Protein 8B2E (pdb70)

Structure (mmCIF, N/CA/C/O backbone):
data_8B2E
#
_entry.id   8B2E
#
_cell.length_a   61.521
_cell.length_b   61.521
_cell.length_c   85.188
_cell.angle_alpha   90.000
_cell.angle_beta   90.000
_cell.angle_gamma   120.000
#
_symmetry.space_group_name_H-M   'P 31 2 1'
#
loop_
_entity.id
_entity.type
_entity.pdbx_description
1 polymer Muramidase
2 non-polymer 'CADMIUM ION'
3 water water
#
loop_
_atom_site.group_PDB
_atom_site.id
_atom_site.type_symbol
_atom_site.label_atom_id
_atom_site.label_alt_id
_atom_site.label_comp_id
_atom_site.label_asym_id
_atom_site.label_entity_id
_atom_site.label_seq_id
_atom_site.pdbx_PDB_ins_code
_atom_site.Cartn_x
_atom_site.Cartn_y
_atom_site.Cartn_z
_atom_site.occupancy
_atom_site.B_iso_or_equiv
_atom_site.auth_seq_id
_atom_site.auth_comp_id
_atom_site.auth_asym_id
_atom_site.auth_atom_id
_atom_site.pdbx_PDB_model_num
ATOM 1 N N . LEU A 1 3 ? 11.693 29.368 36.475 1.000 33.152 3 LEU A N 1
ATOM 2 C CA . LEU A 1 3 ? 12.376 28.750 35.301 1.000 26.234 3 LEU A CA 1
ATOM 3 C C . LEU A 1 3 ? 13.661 29.503 35.015 1.000 20.464 3 LEU A C 1
ATOM 4 O O . LEU A 1 3 ? 13.744 30.719 35.223 1.000 20.717 3 LEU A O 1
ATOM 9 N N . PRO A 1 4 ? 14.730 28.849 34.520 1.000 22.783 4 PRO A N 1
ATOM 10 C CA . PRO A 1 4 ? 16.014 29.532 34.502 1.000 27.483 4 PRO A CA 1
ATOM 11 C C . PRO A 1 4 ? 16.015 30.757 33.601 1.000 22.296 4 PRO A C 1
ATOM 12 O O . PRO A 1 4 ? 15.517 30.750 32.483 1.000 28.852 4 PRO A O 1
ATOM 16 N N . GLY A 1 5 ? 16.566 31.839 34.137 1.000 20.732 5 GLY A N 1
ATOM 17 C CA . GLY A 1 5 ? 16.691 33.089 33.431 1.000 19.607 5 GLY A CA 1
ATOM 18 C C . GLY A 1 5 ? 15.447 33.952 33.413 1.000 18.018 5 GLY A C 1
ATOM 19 O O . GLY A 1 5 ? 15.524 35.034 32.843 1.000 20.412 5 GLY A O 1
ATOM 20 N N . LEU A 1 6 ? 14.366 33.534 34.069 1.000 16.774 6 LEU A N 1
ATOM 21 C CA . LEU A 1 6 ? 13.101 34.286 34.080 1.000 15.136 6 LEU A CA 1
ATOM 22 C C . LEU A 1 6 ? 12.797 34.806 35.483 1.000 16.294 6 LEU A C 1
ATOM 23 O O . LEU A 1 6 ? 13.168 34.175 36.486 1.000 20.007 6 LEU A O 1
ATOM 28 N N . ASP A 1 7 ? 12.089 35.935 35.561 1.000 14.574 7 ASP A N 1
ATOM 29 C CA . ASP A 1 7 ? 11.524 36.393 36.830 1.000 16.003 7 ASP A CA 1
ATOM 30 C C . ASP A 1 7 ? 10.172 35.695 37.081 1.000 14.007 7 ASP A C 1
ATOM 31 O O . ASP A 1 7 ? 9.697 34.900 36.268 1.000 14.033 7 ASP A O 1
ATOM 36 N N . ALA A 1 8 ? 9.564 35.940 38.240 1.000 13.409 8 ALA A N 1
ATOM 37 C CA . ALA A 1 8 ? 8.355 35.229 38.607 1.000 12.790 8 ALA A CA 1
ATOM 38 C C . ALA A 1 8 ? 7.173 35.565 37.707 1.000 12.220 8 ALA A C 1
ATOM 39 O O . ALA A 1 8 ? 6.307 34.723 37.502 1.000 13.520 8 ALA A O 1
ATOM 41 N N . LEU A 1 9 ? 7.084 36.802 37.201 1.000 11.933 9 LEU A N 1
ATOM 42 C CA . LEU A 1 9 ? 5.976 37.161 36.321 1.000 11.770 9 LEU A CA 1
ATOM 43 C C . LEU A 1 9 ? 6.170 36.476 34.968 1.000 11.673 9 LEU A C 1
ATOM 44 O O . LEU A 1 9 ? 5.259 35.867 34.402 1.000 12.007 9 LEU A O 1
ATOM 49 N N . GLN A 1 10 ? 7.380 36.554 34.410 1.000 11.918 10 GLN A N 1
ATOM 50 C CA . GLN A 1 10 ? 7.674 35.855 33.162 1.000 11.453 10 GLN A CA 1
ATOM 51 C C . GLN A 1 10 ? 7.402 34.368 33.317 1.000 11.483 10 GLN A C 1
ATOM 52 O O . GLN A 1 10 ? 6.912 33.714 32.395 1.000 11.653 10 GLN A O 1
ATOM 58 N N . THR A 1 11 ? 7.747 33.825 34.486 1.000 12.081 11 THR A N 1
ATOM 59 C CA . THR A 1 11 ? 7.562 32.404 34.736 1.000 12.449 11 THR A CA 1
ATOM 60 C C . THR A 1 11 ? 6.104 31.992 34.666 1.000 11.864 11 THR A C 1
ATOM 61 O O . THR A 1 11 ? 5.798 30.949 34.097 1.000 12.345 11 THR A O 1
ATOM 65 N N . ARG A 1 12 ? 5.174 32.759 35.265 1.000 11.724 12 ARG A N 1
ATOM 66 C CA . ARG A 1 12 ? 3.790 32.334 35.205 1.000 11.693 12 ARG A CA 1
ATOM 67 C C . ARG A 1 12 ? 3.319 32.263 33.754 1.000 11.597 12 ARG A C 1
ATOM 68 O O . ARG A 1 12 ? 2.556 31.381 33.371 1.000 12.323 12 ARG A O 1
ATOM 76 N N . ASN A 1 13 ? 3.751 33.215 32.934 1.000 11.059 13 ASN A N 1
ATOM 77 C CA . ASN A 1 13 ? 3.377 33.216 31.530 1.000 11.055 13 ASN A CA 1
ATOM 78 C C . ASN A 1 13 ? 4.032 32.055 30.774 1.000 11.035 13 ASN A C 1
ATOM 79 O O . ASN A 1 13 ? 3.388 31.349 29.989 1.000 11.593 13 ASN A O 1
ATOM 84 N N . ALA A 1 14 ? 5.326 31.827 31.014 1.000 11.217 14 ALA A N 1
ATOM 85 C CA . ALA A 1 14 ? 6.021 30.705 30.376 1.000 10.718 14 ALA A CA 1
ATOM 86 C C . ALA A 1 14 ? 5.394 29.365 30.748 1.000 11.170 14 ALA A C 1
ATOM 87 O O . ALA A 1 14 ? 5.269 28.489 29.891 1.000 11.504 14 ALA A O 1
ATOM 89 N N . LEU A 1 15 ? 5.028 29.184 32.024 1.000 11.401 15 LEU A N 1
ATOM 90 C CA . LEU A 1 15 ? 4.435 27.918 32.425 1.000 12.026 15 LEU A CA 1
ATOM 91 C C . LEU A 1 15 ? 3.132 27.659 31.667 1.000 12.051 15 LEU A C 1
ATOM 92 O O . LEU A 1 15 ? 2.852 26.515 31.275 1.000 12.583 15 LEU A O 1
ATOM 97 N N . ALA A 1 16 ? 2.319 28.693 31.464 1.000 12.199 16 ALA A N 1
ATOM 98 C CA . ALA A 1 16 ? 1.090 28.521 30.705 1.000 12.146 16 ALA A CA 1
ATOM 99 C C . ALA A 1 16 ? 1.375 28.154 29.241 1.000 11.995 16 ALA A C 1
ATOM 100 O O . ALA A 1 16 ? 0.678 27.324 28.650 1.000 12.871 16 ALA A O 1
ATOM 102 N N . ILE A 1 17 ? 2.399 28.772 28.653 1.000 11.286 17 ILE A N 1
ATOM 103 C CA . ILE A 1 17 ? 2.803 28.454 27.288 1.000 11.071 17 ILE A CA 1
ATOM 104 C C . ILE A 1 17 ? 3.285 27.008 27.178 1.000 11.087 17 ILE A C 1
ATOM 105 O O . ILE A 1 17 ? 2.936 26.296 26.238 1.000 11.793 17 ILE A O 1
ATOM 110 N N . ILE A 1 18 ? 4.126 26.592 28.131 1.000 11.284 18 ILE A N 1
ATOM 111 C CA . ILE A 1 18 ? 4.653 25.229 28.144 1.000 11.844 18 ILE A CA 1
ATOM 112 C C . ILE A 1 18 ? 3.520 24.214 28.269 1.000 12.079 18 ILE A C 1
ATOM 113 O O . ILE A 1 18 ? 3.514 23.191 27.579 1.000 12.443 18 ILE A O 1
ATOM 118 N N . ALA A 1 19 ? 2.562 24.486 29.159 1.000 12.307 19 ALA A N 1
ATOM 119 C CA . ALA A 1 19 ? 1.441 23.574 29.304 1.000 13.136 19 ALA A CA 1
ATOM 120 C C . ALA A 1 19 ? 0.636 23.475 28.010 1.000 12.932 19 ALA A C 1
ATOM 121 O O . ALA A 1 19 ? 0.207 22.384 27.614 1.000 13.640 19 ALA A O 1
ATOM 123 N N . GLU A 1 20 ? 0.469 24.602 27.308 1.000 12.382 20 GLU A N 1
ATOM 124 C CA . GLU A 1 20 ? -0.244 24.553 26.030 1.000 11.960 20 GLU A CA 1
ATOM 125 C C . GLU A 1 20 ? 0.567 23.816 24.959 1.000 11.775 20 GLU A C 1
ATOM 126 O O . GLU A 1 20 ? 0.001 23.107 24.127 1.000 13.032 20 GLU A O 1
ATOM 132 N N . ALA A 1 21 ? 1.900 23.946 24.991 1.000 11.623 21 ALA A N 1
ATOM 133 C CA . ALA A 1 21 ? 2.767 23.212 24.077 1.000 11.883 21 ALA A CA 1
ATOM 134 C C . ALA A 1 21 ? 2.591 21.708 24.256 1.000 12.181 21 ALA A C 1
ATOM 135 O O . ALA A 1 21 ? 2.554 20.945 23.284 1.000 13.137 21 ALA A O 1
ATOM 137 N N . LYS A 1 22 ? 2.486 21.265 25.499 1.000 12.751 22 LYS A N 1
ATOM 138 C CA . LYS A 1 22 ? 2.228 19.851 25.782 1.000 13.747 22 LYS A CA 1
ATOM 139 C C . LYS A 1 22 ? 0.857 19.438 25.279 1.000 14.423 22 LYS A C 1
ATOM 140 O O . LYS A 1 22 ? 0.721 18.369 24.668 1.000 16.271 22 LYS A O 1
ATOM 146 N N . LYS A 1 23 ? -0.143 20.265 25.520 1.000 14.520 23 LYS A N 1
ATOM 147 C CA . LYS A 1 23 ? -1.497 19.961 25.065 1.000 15.460 23 LYS A CA 1
ATOM 148 C C . LYS A 1 23 ? -1.546 19.798 23.544 1.000 15.229 23 LYS A C 1
ATOM 149 O O . LYS A 1 23 ? -2.244 18.916 23.010 1.000 17.022 23 LYS A O 1
ATOM 155 N N . GLU A 1 24 ? -0.862 20.704 22.838 1.000 14.269 24 GLU A N 1
ATOM 156 C CA . GLU A 1 24 ? -0.842 20.703 21.388 1.000 14.532 24 GLU A CA 1
ATOM 157 C C . GLU A 1 24 ? 0.157 19.691 20.814 1.000 14.616 24 GLU A C 1
ATOM 158 O O . GLU A 1 24 ? 0.218 19.486 19.590 1.000 17.017 24 GLU A O 1
ATOM 164 N N . ASN A 1 25 ? 0.963 19.056 21.664 1.000 14.558 25 ASN A N 1
ATOM 165 C CA . ASN A 1 25 ? 1.935 18.062 21.283 1.000 14.896 25 ASN A CA 1
ATOM 166 C C . ASN A 1 25 ? 2.941 18.606 20.285 1.000 14.028 25 ASN A C 1
ATOM 167 O O . ASN A 1 25 ? 3.246 17.959 19.294 1.000 17.459 25 ASN A O 1
ATOM 172 N N . VAL A 1 26 ? 3.534 19.759 20.595 1.000 12.579 26 VAL A N 1
ATOM 173 C CA . VAL A 1 26 ? 4.507 20.352 19.693 1.000 12.874 26 VAL A CA 1
ATOM 174 C C . VAL A 1 26 ? 5.958 20.114 20.086 1.000 12.908 26 VAL A C 1
ATOM 175 O O . VAL A 1 26 ? 6.867 20.534 19.360 1.000 13.809 26 VAL A O 1
ATOM 179 N N . GLY A 1 27 ? 6.187 19.445 21.202 1.000 13.151 27 GLY A N 1
ATOM 180 C CA . GLY A 1 27 ? 7.516 19.046 21.585 1.000 13.943 27 GLY A CA 1
ATOM 181 C C . GLY A 1 27 ? 8.426 20.200 21.996 1.000 12.694 27 GLY A C 1
ATOM 182 O O . GLY A 1 27 ? 8.044 21.381 22.031 1.000 12.763 27 GLY A O 1
ATOM 183 N N . PRO A 1 28 ? 9.691 19.868 22.289 1.000 12.700 28 PRO A N 1
ATOM 184 C CA . PRO A 1 28 ? 10.675 20.883 22.610 1.000 12.213 28 PRO A CA 1
ATOM 185 C C . PRO A 1 28 ? 10.792 21.957 21.542 1.000 11.699 28 PRO A C 1
ATOM 186 O O . PRO A 1 28 ? 10.951 23.133 21.872 1.000 12.036 28 PRO A O 1
ATOM 190 N N . HIS A 1 29 ? 10.775 21.579 20.262 1.000 11.670 29 HIS A N 1
ATOM 191 C CA . HIS A 1 29 ? 11.032 22.560 19.209 1.000 11.465 29 HIS A CA 1
ATOM 192 C C . HIS A 1 29 ? 9.931 23.598 19.152 1.000 11.304 29 HIS A C 1
ATOM 193 O O . HIS A 1 29 ? 10.163 24.802 19.008 1.000 11.494 29 HIS A O 1
ATOM 200 N N . GLY A 1 30 ? 8.677 23.130 19.224 1.000 11.297 30 GLY A N 1
ATOM 201 C CA . GLY A 1 30 ? 7.559 24.051 19.229 1.000 11.504 30 GLY A CA 1
ATOM 202 C C . GLY A 1 30 ? 7.527 24.936 20.453 1.000 11.542 30 GLY A C 1
ATOM 203 O O . GLY A 1 30 ? 7.242 26.138 20.377 1.000 11.440 30 GLY A O 1
ATOM 204 N N . CYS A 1 31 ? 7.820 24.345 21.613 1.000 11.280 31 CYS A N 1
ATOM 205 C CA . CYS A 1 31 ? 7.938 25.133 22.828 1.000 11.558 31 CYS A CA 1
ATOM 206 C C . CYS A 1 31 ? 8.981 26.227 22.677 1.000 11.192 31 CYS A C 1
ATOM 207 O O . CYS A 1 31 ? 8.767 27.389 23.039 1.000 11.273 31 CYS A O 1
ATOM 210 N N . GLN A 1 32 ? 10.130 25.862 22.112 1.000 10.832 32 GLN A N 1
ATOM 211 C CA . GLN A 1 32 ? 11.194 26.827 21.928 1.000 10.962 32 GLN A CA 1
ATOM 212 C C . GLN A 1 32 ? 10.731 27.977 21.050 1.000 10.603 32 GLN A C 1
ATOM 213 O O . GLN A 1 32 ? 11.078 29.140 21.304 1.000 10.860 32 GLN A O 1
ATOM 219 N N . ALA A 1 33 ? 9.999 27.682 19.984 1.000 10.562 33 ALA A N 1
ATOM 220 C CA . ALA A 1 33 ? 9.534 28.762 19.104 1.000 10.358 33 ALA A CA 1
ATOM 221 C C . ALA A 1 33 ? 8.593 29.689 19.866 1.000 10.114 33 ALA A C 1
ATOM 222 O O . ALA A 1 33 ? 8.707 30.922 19.768 1.000 10.443 33 ALA A O 1
ATOM 224 N N . ALA A 1 34 ? 7.646 29.154 20.644 1.000 10.068 34 ALA A N 1
ATOM 225 C CA . ALA A 1 34 ? 6.722 30.019 21.362 1.000 10.195 34 ALA A CA 1
ATOM 226 C C . ALA A 1 34 ? 7.434 30.840 22.439 1.000 10.160 34 ALA A C 1
ATOM 227 O O . ALA A 1 34 ? 7.160 32.036 22.596 1.000 10.445 34 ALA A O 1
ATOM 229 N N . ILE A 1 35 ? 8.342 30.210 23.210 1.000 10.021 35 ILE A N 1
ATOM 230 C CA . ILE A 1 35 ? 9.038 30.939 24.264 1.000 10.375 35 ILE A CA 1
ATOM 231 C C . ILE A 1 35 ? 9.962 31.995 23.659 1.000 10.096 35 ILE A C 1
ATOM 232 O O . ILE A 1 35 ? 10.039 33.113 24.167 1.000 10.836 35 ILE A O 1
ATOM 237 N N . THR A 1 36 ? 10.682 31.649 22.585 1.000 10.242 36 THR A N 1
ATOM 238 C CA . THR A 1 36 ? 11.520 32.635 21.912 1.000 10.173 36 THR A CA 1
ATOM 239 C C . THR A 1 36 ? 10.684 33.822 21.479 1.000 9.983 36 THR A C 1
ATOM 240 O O . THR A 1 36 ? 11.052 34.991 21.662 1.000 10.588 36 THR A O 1
ATOM 244 N N . THR A 1 37 ? 9.543 33.543 20.841 1.000 10.018 37 THR A N 1
ATOM 245 C CA . THR A 1 37 ? 8.687 34.594 20.350 1.000 10.156 37 THR A CA 1
ATOM 246 C C . THR A 1 37 ? 8.181 35.469 21.493 1.000 9.981 37 THR A C 1
ATOM 247 O O . THR A 1 37 ? 8.239 36.699 21.432 1.000 10.330 37 THR A O 1
ATOM 251 N N . GLY A 1 38 ? 7.661 34.844 22.562 1.000 10.006 38 GLY A N 1
ATOM 252 C CA . GLY A 1 38 ? 7.168 35.622 23.680 1.000 10.252 38 GLY A CA 1
ATOM 253 C C . GLY A 1 38 ? 8.249 36.488 24.311 1.000 9.898 38 GLY A C 1
ATOM 254 O O . GLY A 1 38 ? 7.996 37.635 24.674 1.000 10.909 38 GLY A O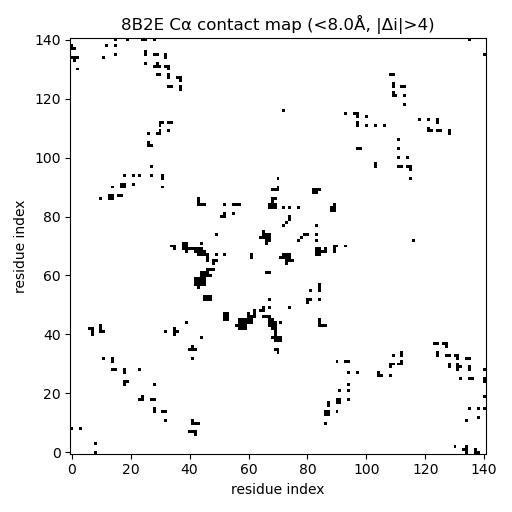 1
ATOM 255 N N . LEU A 1 39 ? 9.453 35.924 24.495 1.000 10.412 39 LEU A N 1
ATOM 256 C CA . LEU A 1 39 ? 10.552 36.708 25.039 1.000 10.872 39 LEU A CA 1
ATOM 257 C C . LEU A 1 39 ? 10.851 37.903 24.138 1.000 10.786 39 LEU A C 1
ATOM 258 O O . LEU A 1 39 ? 11.056 39.026 24.609 1.000 11.944 39 LEU A O 1
ATOM 263 N N . THR A 1 40 ? 10.950 37.655 22.828 1.000 10.549 40 THR A N 1
ATOM 264 C CA . THR A 1 40 ? 11.359 38.682 21.876 1.000 11.126 40 THR A CA 1
ATOM 265 C C . THR A 1 40 ? 10.323 39.801 21.796 1.000 11.069 40 THR A C 1
ATOM 266 O O . THR A 1 40 ? 10.674 40.987 21.709 1.000 12.343 40 THR A O 1
ATOM 270 N N . GLU A 1 41 ? 9.049 39.427 21.746 1.000 10.628 41 GLU A N 1
ATOM 271 C CA . GLU A 1 41 ? 7.996 40.387 21.469 1.000 10.573 41 GLU A CA 1
ATOM 272 C C . GLU A 1 41 ? 7.602 41.222 22.682 1.000 10.588 41 GLU A C 1
ATOM 273 O O . GLU A 1 41 ? 7.326 42.415 22.551 1.000 11.699 41 GLU A O 1
ATOM 279 N N . SER A 1 42 ? 7.520 40.593 23.855 1.000 10.457 42 SER A N 1
ATOM 280 C CA . SER A 1 42 ? 6.940 41.225 25.039 1.000 10.782 42 SER A CA 1
ATOM 281 C C . SER A 1 42 ? 7.754 41.023 26.307 1.000 10.942 42 SER A C 1
ATOM 282 O O . SER A 1 42 ? 7.298 41.436 27.381 1.000 11.650 42 SER A O 1
ATOM 285 N N A SER A 1 43 ? 8.892 40.346 26.240 0.500 10.567 43 SER A N 1
ATOM 286 N N B SER A 1 43 ? 8.897 40.347 26.238 0.500 11.165 43 SER A N 1
ATOM 287 C CA A SER A 1 43 ? 9.571 39.911 27.456 0.500 10.646 43 SER A CA 1
ATOM 288 C CA B SER A 1 43 ? 9.603 39.902 27.438 0.500 11.728 43 SER A CA 1
ATOM 289 C C A SER A 1 43 ? 8.633 39.052 28.314 0.500 10.656 43 SER A C 1
ATOM 290 C C B SER A 1 43 ? 8.728 38.978 28.298 0.500 10.781 43 SER A C 1
ATOM 291 O O A SER A 1 43 ? 8.614 39.146 29.545 0.500 10.703 43 SER A O 1
ATOM 292 O O B SER A 1 43 ? 8.874 38.947 29.521 0.500 11.420 43 SER A O 1
ATOM 297 N N . LEU A 1 44 ? 7.861 38.178 27.655 1.000 10.553 44 LEU A N 1
ATOM 298 C CA . LEU A 1 44 ? 6.942 37.249 28.322 1.000 10.296 44 LEU A CA 1
ATOM 299 C C . LEU A 1 44 ? 5.975 37.983 29.263 1.000 10.135 44 LEU A C 1
ATOM 300 O O . LEU A 1 44 ? 5.835 37.620 30.436 1.000 11.133 44 LEU A O 1
ATOM 305 N N . ARG A 1 45 ? 5.273 38.972 28.707 1.000 10.631 45 ARG A N 1
ATOM 306 C CA . ARG A 1 45 ? 4.299 39.774 29.451 1.000 10.604 45 ARG A CA 1
ATOM 307 C C . ARG A 1 45 ? 3.007 39.882 28.644 1.000 10.286 45 ARG A C 1
ATOM 308 O O . ARG A 1 45 ? 3.049 40.131 27.420 1.000 10.701 45 ARG A O 1
ATOM 316 N N . ILE A 1 46 ? 1.852 39.747 29.304 1.000 10.474 46 ILE A N 1
ATOM 317 C CA . ILE A 1 46 ? 0.576 39.979 28.651 1.000 10.460 46 ILE A CA 1
ATOM 318 C C . ILE A 1 46 ? 0.368 41.484 28.593 1.000 10.675 46 ILE A C 1
ATOM 319 O O . ILE A 1 46 ? 0.022 42.133 29.561 1.000 13.176 46 ILE A O 1
ATOM 324 N N . LEU A 1 47 ? 0.618 42.094 27.425 1.000 10.592 47 LEU A N 1
ATOM 325 C CA . LEU A 1 47 ? 0.549 43.556 27.280 1.000 10.253 47 LEU A CA 1
ATOM 326 C C . LEU A 1 47 ? -0.758 43.970 26.635 1.000 10.538 47 LEU A C 1
ATOM 327 O O . LEU A 1 47 ? -1.121 43.499 25.555 1.000 12.088 47 LEU A O 1
ATOM 332 N N . ALA A 1 48 ? -1.488 44.876 27.289 1.000 10.330 48 ALA A N 1
ATOM 333 C CA . ALA A 1 48 ? -2.602 45.534 26.640 1.000 10.376 48 ALA A CA 1
ATOM 334 C C . ALA A 1 48 ? -2.061 46.678 25.772 1.000 10.618 48 ALA A C 1
ATOM 335 O O . ALA A 1 48 ? -0.853 46.881 25.665 1.000 11.415 48 ALA A O 1
ATOM 337 N N . ASN A 1 49 ? -2.970 47.422 25.125 1.000 10.881 49 ASN A N 1
ATOM 338 C CA . ASN A 1 49 ? -2.553 48.478 24.196 1.000 11.083 49 ASN A CA 1
ATOM 339 C C . ASN A 1 49 ? -3.712 49.456 24.096 1.000 11.261 49 ASN A C 1
ATOM 340 O O . ASN A 1 49 ? -4.816 49.058 23.763 1.000 12.369 49 ASN A O 1
ATOM 345 N N . ASN A 1 50 ? -3.477 50.737 24.380 1.000 12.058 50 ASN A N 1
ATOM 346 C CA . ASN A 1 50 ? -4.536 51.722 24.307 1.000 12.411 50 ASN A CA 1
ATOM 347 C C . ASN A 1 50 ? -5.106 51.894 22.902 1.000 13.156 50 ASN A C 1
ATOM 348 O O . ASN A 1 50 ? -6.226 52.380 22.769 1.000 14.447 50 ASN A O 1
ATOM 353 N N . ALA A 1 51 ? -4.353 51.513 21.866 1.000 12.955 51 ALA A N 1
ATOM 354 C CA . ALA A 1 51 ? -4.855 51.554 20.507 1.000 14.979 51 ALA A CA 1
ATOM 355 C C . ALA A 1 51 ? -5.861 50.421 20.240 1.000 15.742 51 ALA A C 1
ATOM 356 O O . ALA A 1 51 ? -6.469 50.448 19.164 1.000 17.664 51 ALA A O 1
ATOM 358 N N . VAL A 1 52 ? -6.025 49.501 21.188 1.000 14.420 52 VAL A N 1
ATOM 359 C CA . VAL A 1 52 ? -6.971 48.385 21.119 1.000 13.751 52 VAL A CA 1
ATOM 360 C C . VAL A 1 52 ? -7.780 48.436 22.404 1.000 13.870 52 VAL A C 1
ATOM 361 O O . VAL A 1 52 ? -7.545 47.691 23.363 1.000 13.315 52 VAL A O 1
ATOM 365 N N . PRO A 1 53 ? -8.733 49.375 22.495 1.000 14.894 53 PRO A N 1
ATOM 366 C CA . PRO A 1 53 ? -9.381 49.623 23.786 1.000 15.492 53 PRO A CA 1
ATOM 367 C C . PRO A 1 53 ? -9.953 48.391 24.477 1.000 15.253 53 PRO A C 1
ATOM 368 O O . PRO A 1 53 ? -9.818 48.283 25.700 1.000 15.790 53 PRO A O 1
ATOM 372 N N . PRO A 1 54 ? -10.551 47.399 23.776 1.000 15.515 54 PRO A N 1
ATOM 373 C CA . PRO A 1 54 ? -11.067 46.211 24.488 1.000 15.628 54 PRO A CA 1
ATOM 374 C C . PRO A 1 54 ? -9.984 45.429 25.232 1.000 14.985 54 PRO A C 1
ATOM 375 O O . PRO A 1 54 ? -10.313 44.703 26.181 1.000 16.814 54 PRO A O 1
ATOM 379 N N . SER A 1 55 ? -8.725 45.571 24.826 1.000 13.181 55 SER A N 1
ATOM 380 C CA . SER A 1 55 ? -7.650 44.839 25.488 1.000 12.883 55 SER A CA 1
ATOM 381 C C . SER A 1 55 ? -7.517 45.232 26.958 1.000 13.091 55 SER A C 1
ATOM 382 O O . SER A 1 55 ? -7.062 44.431 27.784 1.000 14.048 55 SER A O 1
ATOM 385 N N . LEU A 1 56 ? -7.911 46.460 27.286 1.000 14.389 56 LEU A N 1
ATOM 386 C CA . LEU A 1 56 ? -7.743 46.985 28.638 1.000 14.757 56 LEU A CA 1
ATOM 387 C C . LEU A 1 56 ? -8.695 46.304 29.619 1.000 14.876 56 LEU A C 1
ATOM 388 O O . LEU A 1 56 ? -8.492 46.429 30.821 1.000 17.489 56 LEU A O 1
ATOM 393 N N . GLN A 1 57 ? -9.738 45.613 29.133 1.000 15.154 57 GLN A N 1
ATOM 394 C CA . GLN A 1 57 ? -10.708 44.955 29.986 1.000 16.897 57 GLN A CA 1
ATOM 395 C C . GLN A 1 57 ? -10.270 43.601 30.489 1.000 15.704 57 GLN A C 1
ATOM 396 O O . GLN A 1 57 ? -10.974 43.012 31.298 1.000 19.242 57 GLN A O 1
ATOM 402 N N . TYR A 1 58 ? -9.143 43.125 30.030 1.000 13.547 58 TYR A N 1
ATOM 403 C CA . TYR A 1 58 ? -8.615 41.834 30.446 1.000 13.540 58 TYR A CA 1
ATOM 404 C C . TYR A 1 58 ? -7.388 42.055 31.309 1.000 12.773 58 TYR A C 1
ATOM 405 O O . TYR A 1 58 ? -6.649 43.017 31.087 1.000 14.001 58 TYR A O 1
ATOM 414 N N . PRO A 1 59 ? -7.105 41.174 32.284 1.000 12.608 59 PRO A N 1
ATOM 415 C CA . PRO A 1 59 ? -5.898 41.324 33.077 1.000 11.995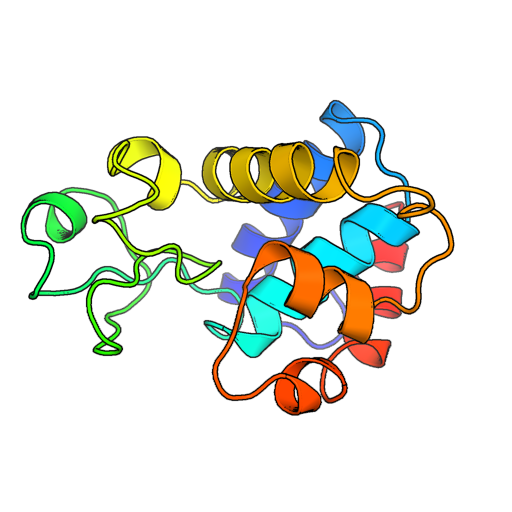 59 PRO A CA 1
ATOM 416 C C . PRO A 1 59 ? -4.673 41.466 32.196 1.000 11.450 59 PRO A C 1
ATOM 417 O O . PRO A 1 59 ? -4.505 40.723 31.229 1.000 13.236 59 PRO A O 1
ATOM 421 N N . HIS A 1 60 ? -3.790 42.386 32.543 1.000 11.120 60 HIS A N 1
ATOM 422 C CA . HIS A 1 60 ? -2.569 42.571 31.796 1.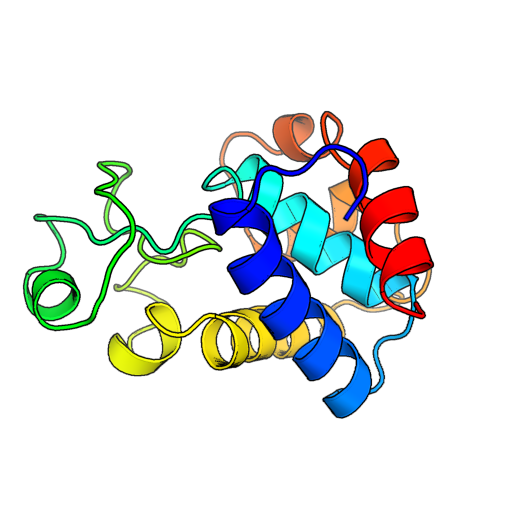000 11.235 60 HIS A CA 1
ATOM 423 C C . HIS A 1 60 ? -1.431 42.919 32.737 1.000 11.097 60 HIS A C 1
ATOM 424 O O . HIS A 1 60 ? -1.621 43.460 33.824 1.000 12.832 60 HIS A O 1
ATOM 431 N N . ASP A 1 61 ? -0.231 42.569 32.293 1.000 10.637 61 ASP A N 1
ATOM 432 C CA . ASP A 1 61 ? 1.004 42.770 33.035 1.000 10.865 61 ASP A CA 1
ATOM 433 C C . ASP A 1 61 ? 1.648 44.128 32.803 1.000 10.945 61 ASP A C 1
ATOM 434 O O . ASP A 1 61 ? 2.535 44.531 33.561 1.000 12.364 61 ASP A O 1
ATOM 439 N N . GLY A 1 62 ? 1.244 44.800 31.734 1.000 11.751 62 GLY A N 1
ATOM 440 C CA . GLY A 1 62 ? 1.798 46.054 31.287 1.000 12.214 62 GLY A CA 1
ATOM 441 C C . GLY A 1 62 ? 1.094 46.506 30.025 1.000 11.421 62 GLY A C 1
ATOM 442 O O . GLY A 1 62 ? 0.136 45.881 29.596 1.000 11.130 62 GLY A O 1
ATOM 443 N N . LEU A 1 63 ? 1.617 47.595 29.456 1.000 12.309 63 LEU A N 1
ATOM 444 C CA . LEU A 1 63 ? 1.122 48.169 28.226 1.000 12.945 63 LEU A CA 1
ATOM 445 C C . LEU A 1 63 ? 2.206 48.144 27.153 1.000 14.018 63 LEU A C 1
ATOM 446 O O . LEU A 1 63 ? 3.401 48.275 27.445 1.000 17.235 63 LEU A O 1
ATOM 451 N N . GLY A 1 64 ? 1.788 47.967 25.925 1.000 13.215 64 GLY A N 1
ATOM 452 C CA . GLY A 1 64 ? 2.646 48.106 24.765 1.000 13.960 64 GLY A CA 1
ATOM 453 C C . GLY A 1 64 ? 2.119 49.193 23.852 1.000 12.667 64 GLY A C 1
ATOM 454 O O . GLY A 1 64 ? 0.939 49.509 23.856 1.000 13.984 64 GLY A O 1
ATOM 455 N N . SER A 1 65 ? 3.029 49.708 23.033 1.000 13.735 65 SER A N 1
ATOM 456 C CA A SER A 1 65 ? 2.591 50.738 22.082 0.500 14.442 65 SER A CA 1
ATOM 457 C CA B SER A 1 65 ? 2.854 50.853 22.173 0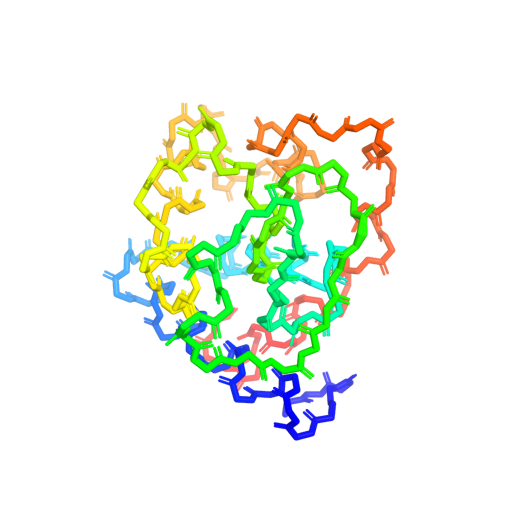.500 14.443 65 SER A CA 1
ATOM 458 C C . SER A 1 65 ? 3.160 50.494 20.704 1.000 13.565 65 SER A C 1
ATOM 459 O O . SER A 1 65 ? 3.375 51.430 19.944 1.000 15.975 65 SER A O 1
ATOM 464 N N . ASP A 1 66 ? 3.193 49.233 20.287 1.000 13.186 66 ASP A N 1
ATOM 465 C CA . ASP A 1 66 ? 3.612 48.836 18.963 1.000 13.479 66 ASP A CA 1
ATOM 466 C C . ASP A 1 66 ? 2.381 48.558 18.108 1.000 13.074 66 ASP A C 1
ATOM 467 O O . ASP A 1 66 ? 1.726 47.535 18.273 1.000 13.901 66 ASP A O 1
ATOM 472 N N . HIS A 1 67 ? 2.055 49.482 17.211 1.000 12.123 67 HIS A N 1
ATOM 473 C CA . HIS A 1 67 ? 0.907 49.338 16.323 1.000 11.988 67 HIS A CA 1
ATOM 474 C C . HIS A 1 67 ? -0.320 48.911 17.143 1.000 12.125 67 HIS A C 1
ATOM 475 O O . HIS A 1 67 ? -0.609 49.518 18.187 1.000 12.331 67 HIS A O 1
ATOM 482 N N . ASP A 1 68 ? -1.037 47.898 16.682 1.000 12.297 68 ASP A N 1
ATOM 483 C CA . ASP A 1 68 ? -2.191 47.349 17.369 1.000 12.286 68 ASP A CA 1
ATOM 484 C C . ASP A 1 68 ? -1.882 45.958 17.947 1.000 11.951 68 ASP A C 1
ATOM 485 O O . ASP A 1 68 ? -2.802 45.148 18.162 1.000 12.319 68 ASP A O 1
ATOM 490 N N . SER A 1 69 ? -0.626 45.714 18.288 1.000 11.833 69 SER A N 1
ATOM 491 C CA . SER A 1 69 ? -0.214 44.449 18.894 1.000 11.248 69 SER A CA 1
ATOM 492 C C . SER A 1 69 ? -0.653 44.386 20.341 1.000 10.710 69 SER A C 1
ATOM 493 O O . SER A 1 69 ? -0.535 45.363 21.093 1.000 11.397 69 SER A O 1
ATOM 496 N N . ILE A 1 70 ? -1.077 43.176 20.759 1.000 10.539 70 ILE A N 1
ATOM 497 C CA . ILE A 1 70 ? -1.455 42.897 22.136 1.000 10.309 70 ILE A CA 1
ATOM 498 C C . ILE A 1 70 ? -0.998 41.498 22.538 1.000 10.132 70 ILE A C 1
ATOM 499 O O . ILE A 1 70 ? -0.824 40.599 21.706 1.000 10.816 70 ILE A O 1
ATOM 504 N N . GLY A 1 71 ? -0.863 41.317 23.844 1.000 10.069 71 GLY A N 1
ATOM 505 C CA . GLY A 1 71 ? -0.553 40.018 24.411 1.000 10.079 71 GLY A CA 1
ATOM 506 C C . GLY A 1 71 ? 0.917 39.649 24.364 1.000 9.937 71 GLY A C 1
ATOM 507 O O . GLY A 1 71 ? 1.764 40.405 23.875 1.000 10.459 71 GLY A O 1
ATOM 508 N N . ILE A 1 72 ? 1.214 38.443 24.853 1.000 9.688 72 ILE A N 1
ATOM 509 C CA . ILE A 1 72 ? 2.588 37.983 24.940 1.000 9.764 72 ILE A CA 1
ATOM 510 C C . ILE A 1 72 ? 3.273 37.908 23.583 1.000 9.878 72 ILE A C 1
ATOM 511 O O . ILE A 1 72 ? 4.481 38.135 23.467 1.000 10.199 72 ILE A O 1
ATOM 516 N N . PHE A 1 73 ? 2.519 37.511 22.556 1.000 9.905 73 PHE A N 1
ATOM 517 C CA . PHE A 1 73 ? 3.035 37.303 21.225 1.000 9.865 73 PHE A CA 1
ATOM 518 C C . PHE A 1 73 ? 2.905 38.556 20.360 1.000 10.062 73 PHE A C 1
ATOM 519 O O . PHE A 1 73 ? 3.293 38.540 19.186 1.000 10.774 73 PHE A O 1
ATOM 527 N N . GLN A 1 74 ? 2.361 39.641 20.917 1.000 9.730 74 GLN A N 1
ATOM 528 C CA . GLN A 1 74 ? 2.188 40.887 20.187 1.000 10.063 74 GLN A CA 1
ATOM 529 C C . GLN A 1 74 ? 1.450 40.636 18.869 1.000 9.968 74 GLN A C 1
ATOM 530 O O . GLN A 1 74 ? 1.707 41.260 17.844 1.000 11.487 74 GLN A O 1
ATOM 536 N N . GLN A 1 75 ? 0.450 39.774 18.943 1.000 10.669 75 GLN A N 1
ATOM 537 C CA . GLN A 1 75 ? -0.480 39.546 17.841 1.000 10.855 75 GLN A CA 1
ATOM 538 C C . GLN A 1 75 ? -1.264 40.826 17.564 1.000 11.256 75 GLN A C 1
ATOM 539 O O . GLN A 1 75 ? -1.774 41.482 18.475 1.000 12.011 75 GLN A O 1
ATOM 545 N N . ARG A 1 76 ? -1.354 41.203 16.297 1.000 12.044 76 ARG A N 1
ATOM 546 C CA . ARG A 1 76 ? -2.078 42.417 15.916 1.000 13.040 76 ARG A CA 1
ATOM 547 C C . ARG A 1 76 ? -3.570 42.178 15.995 1.000 12.861 76 ARG A C 1
ATOM 548 O O . ARG A 1 76 ? -4.087 41.237 15.403 1.000 13.995 76 ARG A O 1
ATOM 556 N N . ALA A 1 77 ? -4.284 43.048 16.703 1.000 13.013 77 ALA A N 1
ATOM 557 C CA . ALA A 1 77 ? -5.714 42.850 16.919 1.000 13.965 77 ALA A CA 1
ATOM 558 C C . ALA A 1 77 ? -6.533 42.937 15.624 1.000 14.392 77 ALA A C 1
ATOM 559 O O . ALA A 1 77 ? -7.617 42.379 15.551 1.000 16.166 77 ALA A O 1
ATOM 561 N N . SER A 1 78 ? -6.018 43.629 14.603 1.000 14.441 78 SER A N 1
ATOM 562 C CA . SER A 1 78 ? -6.684 43.694 13.313 1.000 15.876 78 SER A C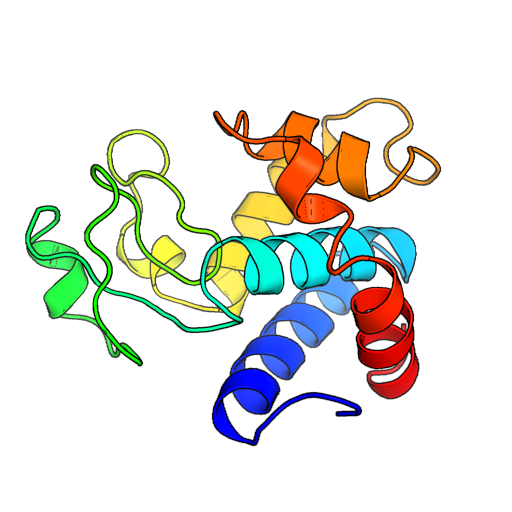A 1
ATOM 563 C C . SER A 1 78 ? -6.626 42.359 12.574 1.000 16.462 78 SER A C 1
ATOM 564 O O . SER A 1 78 ? -7.404 42.154 11.629 1.000 19.444 78 SER A O 1
ATOM 567 N N . ILE A 1 79 ? -5.709 41.467 12.946 1.000 15.147 79 ILE A N 1
ATOM 568 C CA . ILE A 1 79 ? -5.501 40.178 12.310 1.000 16.464 79 ILE A CA 1
ATOM 569 C C . ILE A 1 79 ? -6.054 39.087 13.213 1.000 15.495 79 ILE A C 1
ATOM 570 O O . ILE A 1 79 ? -6.853 38.231 12.770 1.000 17.752 79 ILE A O 1
ATOM 575 N N . TYR A 1 80 ? -5.619 39.064 14.471 1.000 13.547 80 TYR A N 1
ATOM 576 C CA . TYR A 1 80 ? -6.077 38.121 15.489 1.000 13.619 80 TYR A CA 1
ATOM 577 C C . TYR A 1 80 ? -7.184 38.818 16.253 1.000 13.267 80 TYR A C 1
ATOM 578 O O . TYR A 1 80 ? -6.979 39.505 17.252 1.000 13.522 80 TYR A O 1
ATOM 587 N N . LYS A 1 81 ? -8.417 38.705 15.734 1.000 14.292 81 LYS A N 1
ATOM 588 C CA . LYS A 1 81 ? -9.505 39.547 16.166 1.000 14.661 81 LYS A CA 1
ATOM 589 C C . LYS A 1 81 ? -10.146 39.108 17.490 1.000 15.101 81 LYS A C 1
ATOM 590 O O . LYS A 1 81 ? -10.952 39.865 18.056 1.000 15.877 81 LYS A O 1
ATOM 596 N N . ASP A 1 82 ? -9.831 37.915 17.993 1.000 14.445 82 ASP A N 1
ATOM 597 C CA . ASP A 1 82 ? -10.378 37.455 19.258 1.000 13.826 82 ASP A CA 1
ATOM 598 C C . ASP A 1 82 ? -9.516 38.033 20.393 1.000 13.114 82 ASP A C 1
ATOM 599 O O . ASP A 1 82 ? -8.494 37.459 20.799 1.000 12.936 82 ASP A O 1
ATOM 604 N N . ILE A 1 83 ? -9.907 39.216 20.865 1.000 13.316 83 ILE A N 1
ATOM 605 C CA . ILE A 1 83 ? -9.079 39.960 21.818 1.000 13.117 83 ILE A CA 1
ATOM 606 C C . ILE A 1 83 ? -8.917 39.165 23.116 1.000 12.587 83 ILE A C 1
ATOM 607 O O . ILE A 1 83 ? -7.836 39.147 23.700 1.000 12.454 83 ILE A O 1
ATOM 612 N N . ARG A 1 84 ? -9.994 38.501 23.582 1.000 13.278 84 ARG A N 1
ATOM 613 C CA . ARG A 1 84 ? -9.909 37.702 24.786 1.000 13.255 84 ARG A CA 1
ATOM 614 C C . ARG A 1 84 ? -8.841 36.629 24.648 1.000 12.566 84 ARG A C 1
ATOM 615 O O . ARG A 1 84 ? -8.043 36.409 25.548 1.000 13.405 84 ARG A O 1
ATOM 623 N N . CYS A 1 85 ? -8.820 35.931 23.510 1.000 12.344 85 CYS A N 1
ATOM 624 C CA . CYS A 1 85 ? -7.804 34.921 23.258 1.000 12.314 85 CYS A CA 1
ATOM 625 C C . CYS A 1 85 ? -6.402 35.521 23.245 1.000 11.140 85 CYS A C 1
ATOM 626 O O . CYS A 1 85 ? -5.465 34.993 23.853 1.000 11.742 85 CYS A O 1
ATOM 629 N N . ASP A 1 86 ? -6.256 36.658 22.556 1.000 11.196 86 ASP A N 1
ATOM 630 C CA . ASP A 1 86 ? -4.969 37.331 22.454 1.000 10.792 86 ASP A CA 1
ATOM 631 C C . ASP A 1 86 ? -4.396 37.699 23.824 1.000 10.627 86 ASP A C 1
ATOM 632 O O . ASP A 1 86 ? -3.180 37.762 23.985 1.000 11.079 86 ASP A O 1
ATOM 637 N N . MET A 1 87 ? -5.294 37.992 24.774 1.000 10.923 87 MET A N 1
ATOM 638 C CA . MET A 1 87 ? -4.927 38.418 26.109 1.000 11.055 87 MET A CA 1
ATOM 639 C C . MET A 1 87 ? -4.801 37.275 27.113 1.000 11.620 87 MET A C 1
ATOM 640 O O . MET A 1 87 ? -4.526 37.518 28.294 1.000 13.440 87 MET A O 1
ATOM 645 N N . ASP A 1 88 ? -4.906 36.021 26.661 1.000 11.829 88 ASP A N 1
ATOM 646 C CA . ASP A 1 88 ? -4.731 34.869 27.529 1.000 12.329 88 ASP A CA 1
ATOM 647 C C . ASP A 1 88 ? -3.433 34.164 27.141 1.000 11.876 88 ASP A C 1
ATOM 648 O O . ASP A 1 88 ? -3.209 33.895 25.941 1.000 11.989 88 ASP A O 1
ATOM 653 N N . ALA A 1 89 ? -2.597 33.805 28.098 1.000 11.651 89 ALA A N 1
ATOM 654 C CA . ALA A 1 89 ? -1.320 33.195 27.767 1.000 11.762 89 ALA A CA 1
ATOM 655 C C . ALA A 1 89 ? -1.512 31.925 26.939 1.000 11.677 89 ALA A C 1
ATOM 656 O O . ALA A 1 89 ? -0.907 31.759 25.880 1.000 12.441 89 ALA A O 1
ATOM 658 N N . ALA A 1 90 ? -2.316 30.978 27.450 1.000 12.003 90 ALA A N 1
ATOM 659 C CA . ALA A 1 90 ? -2.486 29.712 26.748 1.000 12.967 90 ALA A CA 1
ATOM 660 C C . ALA A 1 90 ? -3.163 29.877 25.393 1.000 12.097 90 ALA A C 1
ATOM 661 O O . ALA A 1 90 ? -2.760 29.266 24.405 1.000 12.462 90 ALA A O 1
ATOM 663 N N . CYS A 1 91 ? -4.239 30.674 25.336 1.000 12.265 91 CYS A N 1
ATOM 664 C CA . CYS A 1 91 ? -4.975 30.805 24.088 1.000 12.467 91 CYS A CA 1
ATOM 665 C C . CYS A 1 91 ? -4.130 31.506 23.017 1.000 11.397 91 CYS A C 1
ATOM 666 O O . CYS A 1 91 ? -4.105 31.101 21.854 1.000 11.779 91 CYS A O 1
ATOM 669 N N . SER A 1 92 ? -3.385 32.547 23.419 1.000 11.131 92 SER A N 1
ATOM 670 C CA . SER A 1 92 ? -2.536 33.253 22.487 1.000 10.840 92 SER A CA 1
ATOM 671 C C . SER A 1 92 ? -1.419 32.321 21.977 1.000 10.439 92 SER A C 1
ATOM 672 O O . SER A 1 92 ? -1.058 32.361 20.790 1.000 10.776 92 SER A O 1
ATOM 675 N N . ALA A 1 93 ? -0.908 31.466 22.855 1.000 10.203 93 ALA A N 1
ATOM 676 C CA . ALA A 1 93 ? 0.076 30.483 22.442 1.000 10.324 93 ALA A CA 1
ATOM 677 C C . ALA A 1 93 ? -0.514 29.497 21.472 1.000 10.384 93 ALA A C 1
ATOM 678 O O . ALA A 1 93 ? 0.136 29.107 20.489 1.000 10.588 93 ALA A O 1
ATOM 680 N N . SER A 1 94 ? -1.754 29.052 21.724 1.000 10.536 94 SER A N 1
ATOM 681 C CA . SER A 1 94 ? -2.432 28.158 20.796 1.000 11.078 94 SER A CA 1
ATOM 682 C C . SER A 1 94 ? -2.534 28.785 19.410 1.000 11.287 94 SER A C 1
ATOM 683 O O . SER A 1 94 ? -2.313 28.121 18.389 1.000 11.858 94 SER A O 1
ATOM 686 N N . GLN A 1 95 ? -2.868 30.079 19.333 1.000 11.176 95 GLN A N 1
ATOM 687 C CA . GLN A 1 95 ? -2.934 30.756 18.038 1.000 11.203 95 GLN A CA 1
ATOM 688 C C . GLN A 1 95 ? -1.579 30.702 17.324 1.000 10.513 95 GLN A C 1
ATOM 689 O O . GLN A 1 95 ? -1.527 30.449 16.123 1.000 11.896 95 GLN A O 1
ATOM 695 N N . PHE A 1 96 ? -0.503 30.961 18.070 1.000 10.350 96 PHE A N 1
ATOM 696 C CA . PHE A 1 96 ? 0.853 30.824 17.525 1.000 10.014 96 PHE A CA 1
ATOM 697 C C . PHE A 1 96 ? 1.096 29.417 17.011 1.000 9.937 96 PHE A C 1
ATOM 698 O O . PHE A 1 96 ? 1.573 29.222 15.893 1.000 10.514 96 PHE A O 1
ATOM 706 N N . PHE A 1 97 ? 0.810 28.411 17.843 1.000 10.189 97 PHE A N 1
ATOM 707 C CA . PHE A 1 97 ? 1.085 27.031 17.461 1.000 10.297 97 PHE A CA 1
ATOM 708 C C . PHE A 1 97 ? 0.312 26.588 16.226 1.000 10.473 97 PHE A C 1
ATOM 709 O O . PHE A 1 97 ? 0.814 25.818 15.414 1.000 11.016 97 PHE A O 1
ATOM 717 N N . LYS A 1 98 ? -0.944 27.042 16.085 1.000 10.820 98 LYS A N 1
ATOM 718 C CA . LYS A 1 98 ? -1.731 26.617 14.947 1.000 11.348 98 LYS A CA 1
ATOM 719 C C . LYS A 1 98 ? -1.141 27.170 13.654 1.000 10.917 98 LYS A C 1
ATOM 720 O O . LYS A 1 98 ? -1.113 26.464 12.645 1.000 12.573 98 LYS A O 1
ATOM 726 N N . VAL A 1 99 ? -0.665 28.408 13.649 1.000 10.967 99 VAL A N 1
ATOM 727 C CA . VAL A 1 99 ? -0.002 28.938 12.462 1.000 10.991 99 VAL A CA 1
ATOM 728 C C . VAL A 1 99 ? 1.328 28.209 12.226 1.000 10.740 99 VAL A C 1
ATOM 729 O O . VAL A 1 99 ? 1.661 27.830 11.103 1.000 11.660 99 VAL A O 1
ATOM 733 N N . MET A 1 100 ? 2.106 28.026 13.294 1.000 10.412 100 MET A N 1
ATOM 734 C CA . MET A 1 100 ? 3.382 27.327 13.246 1.000 10.365 100 MET A CA 1
ATOM 735 C C . MET A 1 100 ? 3.244 25.981 12.546 1.000 11.088 100 MET A C 1
ATOM 736 O O . MET A 1 100 ? 4.094 25.602 11.722 1.000 11.604 100 MET A O 1
ATOM 741 N N . LYS A 1 101 ? 2.202 25.229 12.901 1.000 11.544 101 LYS A N 1
ATOM 742 C CA . LYS A 1 101 ? 2.017 23.900 12.351 1.000 12.635 101 LYS A CA 1
ATOM 743 C C . LYS A 1 101 ? 1.697 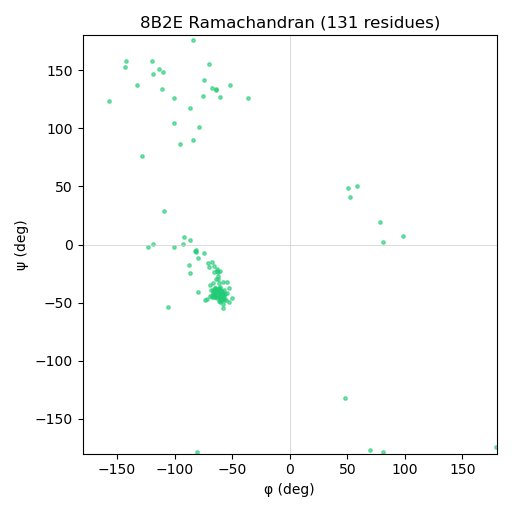23.920 10.859 1.000 12.554 101 LYS A C 1
ATOM 744 O O . LYS A 1 101 ? 1.801 22.868 10.221 1.000 15.473 101 LYS A O 1
ATOM 750 N N . GLY A 1 102 ? 1.333 25.074 10.310 1.000 12.561 102 GLY A N 1
ATOM 751 C CA . GLY A 1 102 ? 1.174 25.189 8.874 1.000 12.903 102 GLY A CA 1
ATOM 752 C C . GLY A 1 102 ? 2.463 25.403 8.103 1.000 13.370 102 GLY A C 1
ATOM 753 O O . GLY A 1 102 ? 2.428 25.441 6.883 1.000 15.887 102 GLY A O 1
ATOM 754 N N . VAL A 1 103 ? 3.585 25.559 8.799 1.000 12.456 103 VAL A N 1
ATOM 755 C CA . VAL A 1 103 ? 4.867 25.736 8.138 1.000 12.250 103 VAL A CA 1
ATOM 756 C C . VAL A 1 103 ? 5.464 24.365 7.844 1.000 12.598 103 VAL A C 1
ATOM 757 O O . VAL A 1 103 ? 5.728 23.597 8.789 1.000 13.394 103 VAL A O 1
ATOM 761 N N . SER A 1 104 ? 5.665 24.051 6.569 1.000 13.107 104 SER A N 1
ATOM 762 C CA . SER A 1 104 ? 6.213 22.762 6.213 1.000 13.748 104 SER A CA 1
ATOM 763 C C . SER A 1 104 ? 7.602 22.572 6.814 1.000 13.513 104 SER A C 1
ATOM 764 O O . SER A 1 104 ? 8.478 23.411 6.631 1.000 13.931 104 SER A O 1
ATOM 767 N N . GLY A 1 105 ? 7.788 21.470 7.535 1.000 13.733 105 GLY A N 1
ATOM 768 C CA . GLY A 1 105 ? 9.061 21.194 8.164 1.000 13.316 105 GLY A CA 1
ATOM 769 C C . GLY A 1 105 ? 9.314 21.980 9.452 1.000 12.465 105 GLY A C 1
ATOM 770 O O . GLY A 1 105 ? 10.455 22.034 9.903 1.000 12.747 105 GLY A O 1
ATOM 771 N N . TRP A 1 106 ? 8.259 22.507 10.070 1.000 12.135 106 TRP A N 1
ATOM 772 C CA . TRP A 1 106 ? 8.440 23.311 11.283 1.000 11.733 106 TRP A CA 1
ATOM 773 C C . TRP A 1 106 ? 9.227 22.574 12.366 1.000 11.374 106 TRP A C 1
ATOM 774 O O . TRP A 1 106 ? 9.951 23.207 13.117 1.000 12.191 106 TRP A O 1
ATOM 785 N N . GLN A 1 107 ? 9.089 21.243 12.438 1.000 12.010 107 GLN A N 1
ATOM 786 C CA . GLN A 1 107 ? 9.653 20.471 13.532 1.000 12.317 107 GLN A CA 1
ATOM 787 C C . GLN A 1 107 ? 11.164 20.543 13.590 1.000 12.350 107 GLN A C 1
ATOM 788 O O . GLN A 1 107 ? 11.732 20.283 14.653 1.000 13.056 107 GLN A O 1
ATOM 794 N N . THR A 1 108 ? 11.817 20.854 12.469 1.000 12.592 108 THR A N 1
ATOM 795 C CA . THR A 1 108 ? 13.256 20.967 12.404 1.000 13.027 108 THR A CA 1
ATOM 796 C C . THR A 1 108 ? 13.750 22.311 11.901 1.000 12.344 108 THR A C 1
ATOM 797 O O . THR A 1 108 ? 14.959 22.535 11.841 1.000 13.759 108 THR A O 1
ATOM 801 N N . LEU A 1 109 ? 12.840 23.228 11.535 1.000 12.076 109 LEU A N 1
ATOM 802 C CA . LEU A 1 109 ? 13.243 24.515 10.993 1.000 11.718 109 LEU A CA 1
ATOM 803 C C . LEU A 1 109 ? 13.941 25.344 12.082 1.000 11.494 109 LEU A C 1
ATOM 804 O O . LEU A 1 109 ? 13.408 25.465 13.185 1.000 12.690 109 LEU A O 1
ATOM 809 N N . ASP A 1 110 ? 15.062 25.971 11.748 1.000 11.607 110 ASP A N 1
ATOM 810 C CA . ASP A 1 110 ? 15.749 26.900 12.629 1.000 11.541 110 ASP A CA 1
ATOM 811 C C . ASP A 1 110 ? 14.717 27.703 13.423 1.000 11.129 110 ASP A C 1
ATOM 812 O O . ASP A 1 110 ? 13.851 28.352 12.848 1.000 11.642 110 ASP A O 1
ATOM 817 N N . VAL A 1 111 ? 14.849 27.701 14.762 1.000 11.596 111 VAL A N 1
ATOM 818 C CA . VAL A 1 111 ? 13.796 28.282 15.577 1.000 10.965 111 VAL A CA 1
ATOM 819 C C . VAL A 1 111 ? 13.579 29.754 15.279 1.000 10.672 111 VAL A C 1
ATOM 820 O O . VAL A 1 111 ? 12.423 30.196 15.136 1.000 11.034 111 VAL A O 1
ATOM 824 N N . ALA A 1 112 ? 14.629 30.557 15.192 1.000 11.258 112 ALA A N 1
ATOM 825 C CA . ALA A 1 112 ? 14.433 31.967 14.922 1.000 11.363 112 ALA A CA 1
ATOM 826 C C . ALA A 1 112 ? 13.690 32.207 13.605 1.000 11.060 112 ALA A C 1
ATOM 827 O O . ALA A 1 112 ? 12.822 33.066 13.494 1.000 11.965 112 ALA A O 1
ATOM 829 N N . THR A 1 113 ? 14.054 31.413 12.572 1.000 11.024 113 THR A N 1
ATOM 830 C CA . THR A 1 113 ? 13.386 31.448 11.284 1.000 10.977 113 THR A CA 1
ATOM 831 C C . THR A 1 113 ? 11.900 31.100 11.427 1.000 10.584 113 THR A C 1
ATOM 832 O O . THR A 1 113 ? 11.028 31.768 10.837 1.000 10.987 113 THR A O 1
ATOM 836 N N . LEU A 1 114 ? 11.605 30.022 12.148 1.000 10.360 114 LEU A N 1
ATOM 837 C CA . LEU A 1 114 ? 10.227 29.604 12.361 1.000 10.589 114 LEU A CA 1
ATOM 838 C C . LEU A 1 114 ? 9.398 30.706 13.033 1.000 10.415 114 LEU A C 1
ATOM 839 O O . LEU A 1 114 ? 8.255 30.979 12.637 1.000 10.984 114 LEU A O 1
ATOM 844 N N . CYS A 1 115 ? 9.981 31.366 14.037 1.000 10.239 115 CYS A N 1
ATOM 845 C CA . CYS A 1 115 ? 9.307 32.480 14.696 1.000 9.871 115 CYS A CA 1
ATOM 846 C C . CYS A 1 115 ? 8.922 33.527 13.655 1.000 10.012 115 CYS A C 1
ATOM 847 O O . CYS A 1 115 ? 7.815 34.054 13.655 1.000 10.639 115 CYS A O 1
ATOM 850 N N . GLN A 1 116 ? 9.866 33.872 12.797 1.000 11.109 116 GLN A N 1
ATOM 851 C CA . GLN A 1 116 ? 9.586 34.856 11.741 1.000 12.149 116 GLN A CA 1
ATOM 852 C C . GLN A 1 116 ? 8.546 34.376 10.731 1.000 11.848 116 GLN A C 1
ATOM 853 O O . GLN A 1 116 ? 7.708 35.204 10.279 1.000 13.317 116 GLN A O 1
ATOM 859 N N . ARG A 1 117 ? 8.549 33.121 10.352 1.000 12.210 117 ARG A N 1
ATOM 860 C CA . ARG A 1 117 ? 7.525 32.609 9.419 1.000 13.968 117 ARG A CA 1
ATOM 861 C C . ARG A 1 117 ? 6.129 32.900 10.046 1.000 12.176 117 ARG A C 1
ATOM 862 O O . ARG A 1 117 ? 5.194 33.242 9.325 1.000 14.401 117 ARG A O 1
ATOM 870 N N . VAL A 1 118 ? 5.985 32.677 11.336 1.000 10.562 118 VAL A N 1
ATOM 871 C CA . VAL A 1 118 ? 4.697 32.869 11.988 1.000 10.234 118 VAL A CA 1
ATOM 872 C C . VAL A 1 118 ? 4.380 34.348 12.137 1.000 10.192 118 VAL A C 1
ATOM 873 O O . VAL A 1 118 ? 3.252 34.786 11.862 1.000 11.243 118 VAL A O 1
ATOM 877 N N . GLN A 1 119 ? 5.344 35.131 12.620 1.000 9.994 119 GLN A N 1
ATOM 878 C CA . GLN A 1 119 ? 5.087 36.492 13.090 1.000 10.582 119 GLN A CA 1
ATOM 879 C C . GLN A 1 119 ? 5.137 37.553 12.014 1.000 11.275 119 GLN A C 1
ATOM 880 O O . GLN A 1 119 ? 4.625 38.633 12.211 1.000 13.525 119 GLN A O 1
ATOM 886 N N . LYS A 1 120 ? 5.840 37.324 10.919 1.000 13.290 120 LYS A N 1
ATOM 887 C CA . LYS A 1 120 ? 6.030 38.371 9.887 1.000 14.727 120 LYS A CA 1
ATOM 888 C C . LYS A 1 120 ? 6.529 39.695 10.518 1.000 16.872 120 LYS A C 1
ATOM 889 O O . LYS A 1 120 ? 6.046 40.782 10.194 1.000 19.948 120 LYS A O 1
ATOM 895 N N . SER A 1 121 ? 7.559 39.637 11.356 1.000 16.296 121 SER A N 1
ATOM 896 C CA . SER A 1 121 ? 8.120 40.805 12.019 1.000 18.790 121 SER A CA 1
ATOM 897 C C . SER A 1 121 ? 8.839 41.695 11.025 1.000 19.462 121 SER A C 1
ATOM 898 O O . SER A 1 121 ? 9.456 41.223 10.032 1.000 19.204 121 SER A O 1
ATOM 901 N N . ALA A 1 122 ? 8.932 42.976 11.390 1.000 21.028 122 ALA A N 1
ATOM 902 C CA . ALA A 1 122 ? 9.815 43.924 10.737 1.000 22.045 122 ALA A CA 1
ATOM 903 C C . ALA A 1 122 ? 11.284 43.714 11.110 1.000 22.037 122 ALA A C 1
ATOM 904 O O . ALA A 1 122 ? 12.132 44.289 10.452 1.000 26.344 122 ALA A O 1
ATOM 906 N N A TYR A 1 123 ? 11.535 42.955 12.183 0.500 20.016 123 TYR A N 1
ATOM 907 N N B TYR A 1 123 ? 11.578 43.026 12.220 0.500 22.207 123 TYR A N 1
ATOM 908 C CA A TYR A 1 123 ? 12.853 42.839 12.787 0.500 18.513 123 TYR A CA 1
ATOM 909 C CA B TYR A 1 123 ? 12.957 42.866 12.673 0.500 29.541 123 TYR A CA 1
ATOM 910 C C A TYR A 1 123 ? 13.197 41.371 13.020 0.500 18.911 123 TYR A C 1
ATOM 911 C C B TYR A 1 123 ? 13.210 41.395 13.002 0.500 20.381 123 TYR A C 1
ATOM 912 O O A TYR A 1 123 ? 13.405 40.930 14.157 0.500 21.236 123 TYR A O 1
ATOM 913 O O B TYR A 1 123 ? 13.379 40.991 14.159 0.500 22.441 123 TYR A O 1
ATOM 930 N N . PRO A 1 124 ? 13.264 40.531 11.967 1.000 19.548 124 PRO A N 1
ATOM 931 C CA . PRO A 1 124 ? 13.420 39.085 12.172 1.000 19.131 124 PRO A CA 1
ATOM 932 C C . PRO A 1 124 ? 14.686 38.679 12.912 1.000 19.258 124 PRO A C 1
ATOM 933 O O . PRO A 1 124 ? 14.738 37.612 13.521 1.000 21.535 124 PRO A O 1
ATOM 937 N N . ALA A 1 125 ? 15.770 39.465 12.836 1.000 19.081 125 ALA A N 1
ATOM 938 C CA . ALA A 1 125 ? 16.997 39.070 13.543 1.000 19.519 125 ALA A CA 1
ATOM 939 C C . ALA A 1 125 ? 16.824 39.073 15.074 1.000 17.234 125 ALA A C 1
ATOM 940 O O . ALA A 1 125 ? 17.567 38.452 15.797 1.000 20.147 125 ALA A O 1
ATOM 942 N N . ALA A 1 126 ? 15.802 39.746 15.585 1.000 16.184 126 ALA A N 1
ATOM 943 C CA . ALA A 1 126 ? 15.580 39.903 16.999 1.000 15.855 126 ALA A CA 1
ATOM 944 C C . ALA A 1 126 ? 15.368 38.583 17.718 1.000 14.144 126 ALA A C 1
ATOM 945 O O . ALA A 1 126 ? 15.740 38.436 18.880 1.000 15.712 126 ALA A O 1
ATOM 947 N N . TYR A 1 127 ? 14.755 37.608 17.055 1.000 12.932 127 TYR A N 1
ATOM 948 C CA . TYR A 1 127 ? 14.446 36.333 17.695 1.000 12.231 127 TYR A CA 1
ATOM 949 C C . TYR A 1 127 ? 15.697 35.568 18.104 1.000 12.981 127 TYR A C 1
ATOM 950 O O . TYR A 1 127 ? 15.687 34.811 19.088 1.000 13.392 127 TYR A O 1
ATOM 959 N N . GLN A 1 128 ? 16.800 35.775 17.349 1.000 13.506 128 GLN A N 1
ATOM 960 C CA . GLN A 1 128 ? 18.019 35.045 17.628 1.000 14.761 128 GLN A CA 1
ATOM 961 C C . GLN A 1 128 ? 18.575 35.340 19.020 1.000 14.502 128 GLN A C 1
ATOM 962 O O . GLN A 1 128 ? 19.329 34.554 19.562 1.000 18.328 128 GLN A O 1
ATOM 968 N N . LYS A 1 129 ? 18.222 36.488 19.574 1.000 14.747 129 LYS A N 1
ATOM 969 C CA A LYS A 1 129 ? 18.753 36.861 20.879 0.500 16.812 129 LYS A CA 1
ATOM 970 C CA B LYS A 1 129 ? 18.714 36.884 20.888 0.500 16.492 129 LYS A CA 1
ATOM 971 C C . LYS A 1 129 ? 18.241 35.928 21.977 1.000 14.997 129 LYS A C 1
ATOM 972 O O . LYS A 1 129 ? 18.867 35.846 23.044 1.000 17.949 129 LYS A O 1
ATOM 979 N N . PHE A 1 130 ? 17.102 35.244 21.784 1.000 12.744 130 PHE A N 1
ATOM 980 C CA . PHE A 1 130 ? 16.429 34.542 22.864 1.000 12.713 130 PHE A CA 1
ATOM 981 C C . PHE A 1 130 ? 16.305 33.037 22.647 1.000 12.475 130 PHE A C 1
ATOM 982 O O . PHE A 1 130 ? 15.785 32.357 23.522 1.000 13.043 130 PHE A O 1
ATOM 990 N N . THR A 1 131 ? 16.805 32.513 21.531 1.000 12.614 131 THR A N 1
ATOM 991 C CA . THR A 1 131 ? 16.638 31.088 21.267 1.000 12.740 131 THR A CA 1
ATOM 992 C C . THR A 1 131 ? 17.384 30.224 22.287 1.000 13.626 131 THR A C 1
ATOM 993 O O . THR A 1 131 ? 16.899 29.135 22.622 1.000 14.462 131 THR A O 1
ATOM 997 N N . ALA A 1 132 ? 18.584 30.645 22.724 1.000 14.426 132 ALA A N 1
ATOM 998 C CA . ALA A 1 132 ? 19.310 29.795 23.659 1.000 15.816 132 ALA A CA 1
ATOM 999 C C . ALA A 1 132 ? 18.596 29.714 25.000 1.000 15.487 132 ALA A C 1
ATOM 1000 O O . ALA A 1 132 ? 18.462 28.642 25.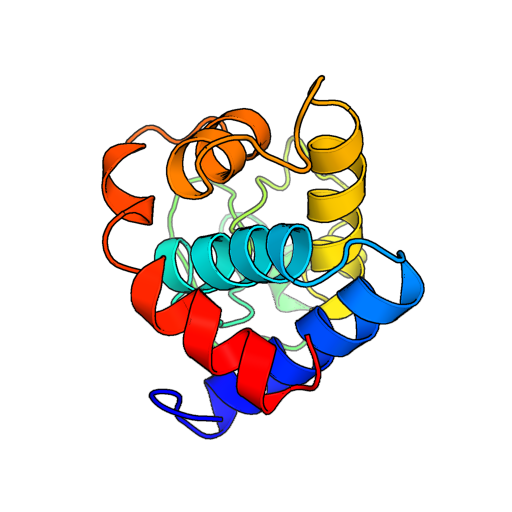604 1.000 17.052 132 ALA A O 1
ATOM 1002 N N . LEU A 1 133 ? 18.130 30.862 25.485 1.000 14.882 133 LEU A N 1
ATOM 1003 C CA . LEU A 1 133 ? 17.382 30.878 26.728 1.000 15.836 133 LEU A CA 1
ATOM 1004 C C . LEU A 1 133 ? 16.122 30.014 26.600 1.000 14.664 133 LEU A C 1
ATOM 1005 O O . LEU A 1 133 ? 15.767 29.272 27.521 1.000 15.667 133 LEU A O 1
ATOM 1010 N N . ALA A 1 134 ? 15.441 30.079 25.454 1.000 13.408 134 ALA A N 1
ATOM 1011 C CA . ALA A 1 134 ? 14.238 29.299 25.258 1.000 12.557 134 ALA A CA 1
ATOM 1012 C C . ALA A 1 134 ? 14.489 27.803 25.412 1.000 13.301 134 ALA A C 1
ATOM 1013 O O . ALA A 1 134 ? 13.635 27.079 25.922 1.000 13.829 134 ALA A O 1
ATOM 1015 N N . VAL A 1 135 ? 15.628 27.308 24.888 1.000 13.458 135 VAL A N 1
ATOM 1016 C CA . VAL A 1 135 ? 15.949 25.884 25.063 1.000 13.777 135 VAL A CA 1
ATOM 1017 C C . VAL A 1 135 ? 15.887 25.525 26.530 1.000 13.744 135 VAL A C 1
ATOM 1018 O O . VAL A 1 135 ? 15.306 24.504 26.908 1.000 14.491 135 VAL A O 1
ATOM 1022 N N . GLY A 1 136 ? 16.546 26.319 27.364 1.000 14.484 136 GLY A N 1
ATOM 1023 C CA . GLY A 1 136 ? 16.635 26.025 28.784 1.000 14.808 136 GLY A CA 1
ATOM 1024 C C . GLY A 1 136 ? 15.332 26.147 29.533 1.000 13.964 136 GLY A C 1
ATOM 1025 O O . GLY A 1 136 ? 15.020 25.342 30.418 1.000 15.223 136 GLY A O 1
ATOM 1026 N N . VAL A 1 137 ? 14.530 27.179 29.177 1.000 13.806 137 VAL A N 1
ATOM 1027 C CA . VAL A 1 137 ? 13.219 27.346 29.775 1.000 13.454 137 VAL A CA 1
ATOM 1028 C C . VAL A 1 137 ? 12.357 26.128 29.486 1.000 13.068 137 VAL A C 1
ATOM 1029 O O . VAL A 1 137 ? 11.714 25.557 30.371 1.000 13.953 137 VAL A O 1
ATOM 1033 N N . CYS A 1 138 ? 12.315 25.735 28.207 1.000 13.084 138 CYS A N 1
ATOM 1034 C CA . CYS A 1 138 ? 11.491 24.611 27.821 1.000 13.241 138 CYS A CA 1
ATOM 1035 C C . CYS A 1 138 ? 11.979 23.307 28.471 1.000 13.497 138 CYS A C 1
ATOM 1036 O O . CYS A 1 138 ? 11.149 22.518 28.937 1.000 14.575 138 CYS A O 1
ATOM 1039 N N . LYS A 1 139 ? 13.298 23.087 28.535 1.000 14.280 139 LYS A N 1
ATOM 1040 C CA . LYS A 1 139 ? 13.821 21.907 29.216 1.000 14.986 139 LYS A CA 1
ATOM 1041 C C . LYS A 1 139 ? 13.358 21.859 30.668 1.000 14.802 139 LYS A C 1
ATOM 1042 O O . LYS A 1 139 ? 12.947 20.798 31.152 1.000 15.875 139 LYS A O 1
ATOM 1048 N N . ALA A 1 140 ? 13.480 22.992 31.358 1.000 14.546 140 ALA A N 1
ATOM 1049 C CA . ALA A 1 140 ? 13.096 23.036 32.758 1.000 14.999 140 ALA A CA 1
ATOM 1050 C C . ALA A 1 140 ? 11.614 22.748 32.943 1.000 15.936 140 ALA A C 1
ATOM 1051 O O . ALA A 1 140 ? 11.196 22.216 33.978 1.000 18.235 140 ALA A O 1
ATOM 1053 N N . GLY A 1 141 ? 10.807 23.103 31.948 1.000 15.053 141 GLY A N 1
ATOM 1054 C CA . GLY A 1 141 ? 9.385 22.871 31.999 1.000 16.174 141 GLY A CA 1
ATOM 1055 C C . GLY A 1 141 ? 8.934 21.500 31.507 1.000 15.912 141 GLY A C 1
ATOM 1056 O O . GLY A 1 141 ? 7.740 21.248 31.467 1.000 17.920 141 GLY A O 1
ATOM 1057 N N . GLY A 1 142 ? 9.866 20.604 31.145 1.000 15.412 142 GLY A N 1
ATOM 1058 C CA . GLY A 1 142 ? 9.560 19.252 30.717 1.000 16.742 142 GLY A CA 1
ATOM 1059 C C . GLY A 1 142 ? 9.529 19.036 29.204 1.000 16.352 142 GLY A C 1
ATOM 1060 O O . GLY A 1 142 ? 9.145 17.960 28.760 1.000 18.741 142 GLY A O 1
ATOM 1061 N N . LEU A 1 143 ? 9.931 20.039 28.417 1.000 15.699 143 LEU A N 1
ATOM 1062 C CA . LEU A 1 143 ? 10.068 19.961 26.963 1.000 15.309 143 LEU A CA 1
ATOM 1063 C C . LEU A 1 143 ? 11.521 20.334 26.590 1.000 15.279 143 LEU A C 1
ATOM 1064 O O . LEU A 1 143 ? 11.723 21.274 25.823 1.000 15.551 143 LEU A O 1
#

Solvent-accessible surface area: 6745 Å² total; per-residue (Å²): 52,72,67,25,82,89,61,24,25,147,5,0,90,32,0,4,60,21,0,107,170,24,128,5,21,68,41,0,0,28,0,0,0,0,0,0,8,33,52,3,49,0,90,25,7,0,4,102,73,10,86,71,0,67,147,69,119,73,36,21,101,12,112,68,138,25,9,0,0,1,0,19,4,118,12,58,119,43,160,79,27,169,9,1,8,67,9,31,48,1,0,25,35,0,0,120,67,0,81,68,21,113,41,22,103,122,38,87,18,8,51,0,0,49,123,10,35,174,27,85,144,60,69,32,2,119,124,64,34,85,57,0,48,26,0,0,140,62,12,56,41

Nearest PDB structures (foldseek):
  8b2e-assembly1_A  TM=1.007E+00  e=3.985E-23  Kionochaeta sp.
  8b2h-assembly1_A  TM=9.842E-01  e=1.487E-15  Thermothielavioides terrestris
  4hpe-assembly2_B  TM=4.451E-01  e=5.007E+00  Clostridioides difficile 630
  3eu1-assembly1_A  TM=2.236E-01  e=3.306E+00  Capra hircus

Sequence (141 aa):
LPGLDALQTRNALAIIAEAKKENVGPHGCQAAITTGLTESSSLRILANNAVPPSLQYPHDGLGSSDHDSIGIFQQRASIYKDIRCDMDAACSASQFFKVMKGVSGWQTLDVATLCQRVQKSAYYPAAYQKKFTALAVGVCKAGGL

S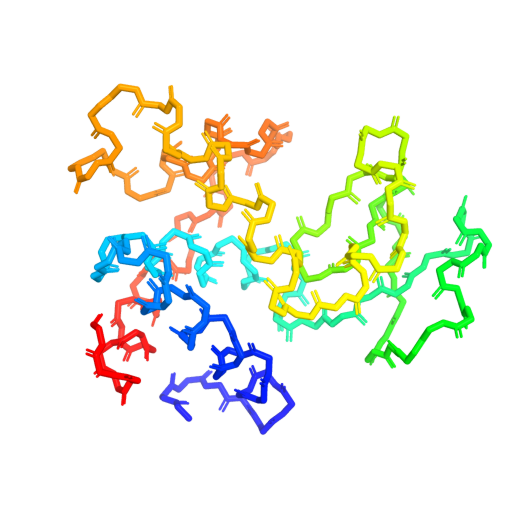econdary structure (DSSP, 8-state):
-TT--HHHHHHHHHHHHHHHHHT-HHHHHHHHHHHHHHHHSS--EE-TTSGGGGGS--SEE--STTEETTTTEETTTS--HHHHTSHHHHHHHHHHHHTTSTTTTTS-HHHHHHHHH--S-GGGGGGTHHHHHHHHHHTT-

Foldseek 3Di:
DPPADPQLLVLLLLLLVLCVVVVLPLLLQLLLNLQLCLPPNNWFAQEVVQVVLVVADTDYHDHDAQFGTSNRDRCVVVVPSVLRRDSNSVSVLQVVQLVPDVPSSPPDSLVSNCSRNVDPCSVSSVVCSVVSSVSSVVSPD

Organism: NCBI:txid2012295

B-factor: mean 17.79, std 10.87, range [9.69, 95.96]

Radius of gyration: 13.54 Å; Cα contacts (8 Å, |Δi|>4): 247; chains: 1; bounding box: 30×34×32 Å